Protein AF-A0A8H3C9P8-F1 (afdb_monomer)

Foldseek 3Di:
DVVVVVVVVQVLQVVCVVDVCSLQPDWDDPDPPDRDTPDHQQDWDDPPPPDDIDGNSQVSDCVGNPRNDDDDPDD

pLDDT: mean 94.58, std 6.6, range [59.31, 98.19]

Structure (mmCIF, N/CA/C/O backbone):
data_AF-A0A8H3C9P8-F1
#
_entry.id   AF-A0A8H3C9P8-F1
#
loop_
_atom_site.group_PDB
_atom_site.id
_atom_site.type_symbol
_atom_site.label_atom_id
_atom_site.label_alt_id
_atom_site.label_comp_id
_atom_site.label_asym_id
_atom_site.label_entity_id
_atom_site.label_seq_id
_atom_site.pdbx_PDB_ins_code
_atom_site.Cartn_x
_atom_site.Cartn_y
_atom_site.Cartn_z
_atom_site.occupancy
_atom_site.B_iso_or_equiv
_atom_site.auth_seq_id
_atom_site.auth_comp_id
_atom_site.auth_asym_id
_atom_site.auth_atom_id
_atom_site.pdbx_PDB_model_num
ATOM 1 N N . PHE A 1 1 ? 1.026 -20.082 -0.680 1.00 94.31 1 PHE A N 1
ATOM 2 C CA . PHE A 1 1 ? 0.773 -18.829 -1.418 1.00 94.31 1 PHE A CA 1
ATOM 3 C C . PHE A 1 1 ? -0.333 -18.007 -0.754 1.00 94.31 1 PHE A C 1
ATOM 5 O O . PHE A 1 1 ? 0.005 -17.049 -0.079 1.00 94.31 1 PHE A O 1
ATOM 12 N N . PHE A 1 2 ? -1.611 -18.405 -0.827 1.00 96.38 2 PHE A N 1
ATOM 13 C CA . PHE A 1 2 ? -2.741 -17.587 -0.340 1.00 96.38 2 PHE A CA 1
ATOM 14 C C . PHE A 1 2 ? -2.684 -17.215 1.150 1.00 96.38 2 PHE A C 1
ATOM 16 O O . PHE A 1 2 ? -2.679 -16.037 1.475 1.00 96.38 2 PHE A O 1
ATOM 23 N N . ILE A 1 3 ? -2.554 -18.193 2.054 1.00 97.19 3 ILE A N 1
ATOM 24 C CA . ILE A 1 3 ? -2.479 -17.916 3.504 1.00 97.19 3 ILE A CA 1
ATOM 25 C C . ILE A 1 3 ? -1.228 -17.103 3.870 1.00 97.19 3 ILE A C 1
ATOM 27 O O . ILE A 1 3 ? -1.276 -16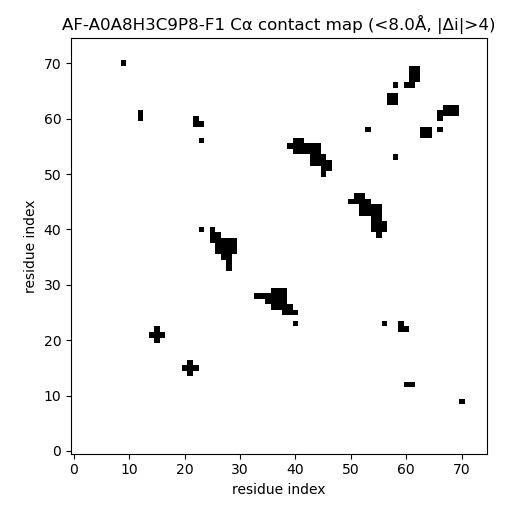.239 4.737 1.00 97.19 3 ILE A O 1
ATOM 31 N N . HIS A 1 4 ? -0.119 -17.333 3.161 1.00 97.44 4 HIS A N 1
ATOM 32 C CA . HIS A 1 4 ? 1.095 -16.535 3.329 1.00 97.44 4 HIS A CA 1
ATOM 33 C C . HIS A 1 4 ? 0.845 -15.056 2.989 1.00 97.44 4 HIS A C 1
ATOM 35 O O . HIS A 1 4 ? 1.164 -14.192 3.799 1.00 97.44 4 HIS A O 1
ATOM 41 N N . HIS A 1 5 ? 0.215 -14.766 1.847 1.00 97.56 5 HIS A N 1
ATOM 42 C CA . HIS A 1 5 ? -0.096 -13.390 1.453 1.00 97.56 5 HIS A CA 1
ATOM 43 C C . HIS A 1 5 ? -1.211 -12.753 2.288 1.00 97.56 5 HIS A C 1
ATOM 45 O O . HIS A 1 5 ? -1.150 -11.553 2.521 1.00 97.56 5 HIS A O 1
ATOM 51 N N . ALA A 1 6 ? -2.164 -13.530 2.810 1.00 97.44 6 ALA A N 1
ATOM 52 C CA . ALA A 1 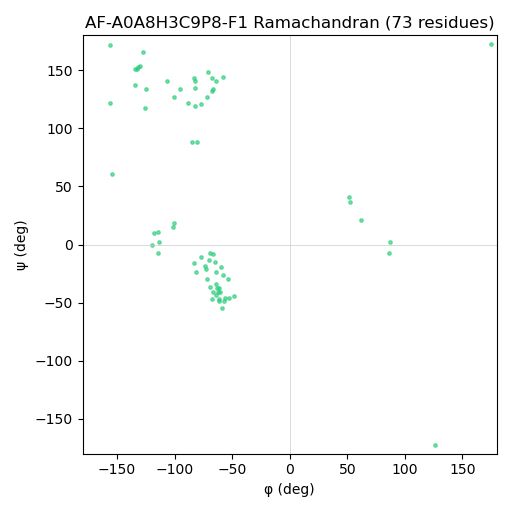6 ? -3.140 -13.019 3.773 1.00 97.44 6 ALA A CA 1
ATOM 53 C C . ALA A 1 6 ? -2.456 -12.503 5.052 1.00 97.44 6 ALA A C 1
ATOM 55 O O . ALA A 1 6 ? -2.844 -11.470 5.585 1.00 97.44 6 ALA A O 1
ATOM 56 N N . GLN A 1 7 ? -1.392 -13.170 5.516 1.00 97.38 7 GLN A N 1
ATOM 57 C CA . GLN A 1 7 ? -0.606 -12.672 6.647 1.00 97.38 7 GLN A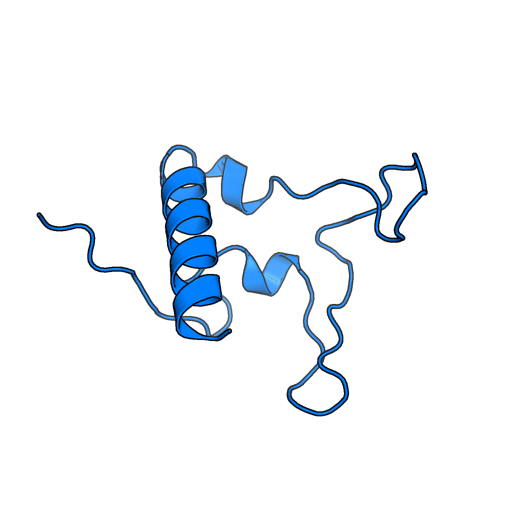 CA 1
ATOM 58 C C . GLN A 1 7 ? 0.197 -11.411 6.287 1.00 97.38 7 GLN A C 1
ATOM 60 O O . GLN A 1 7 ? 0.326 -10.514 7.118 1.00 97.38 7 GLN A O 1
ATOM 65 N N . THR A 1 8 ? 0.731 -11.316 5.064 1.00 98.00 8 THR A N 1
ATOM 66 C CA . THR A 1 8 ? 1.388 -10.088 4.582 1.00 98.00 8 THR A CA 1
ATOM 67 C C . THR A 1 8 ? 0.413 -8.909 4.546 1.00 98.00 8 THR A C 1
ATOM 69 O O . THR A 1 8 ? 0.743 -7.844 5.065 1.00 98.00 8 THR A O 1
ATOM 72 N N . ASP A 1 9 ? -0.787 -9.112 4.001 1.00 98.19 9 ASP A N 1
ATOM 73 C CA . ASP A 1 9 ? -1.843 -8.096 3.942 1.00 98.19 9 ASP A CA 1
ATOM 74 C C . ASP A 1 9 ? -2.305 -7.669 5.341 1.00 98.19 9 ASP A C 1
ATOM 76 O O . ASP A 1 9 ? -2.409 -6.478 5.626 1.00 98.19 9 ASP A O 1
ATOM 80 N N . ARG A 1 10 ? -2.452 -8.622 6.272 1.00 97.38 10 ARG A N 1
ATOM 81 C CA . ARG A 1 10 ? -2.746 -8.325 7.680 1.00 97.38 10 ARG A CA 1
ATOM 82 C C . ARG A 1 10 ? -1.699 -7.416 8.317 1.00 97.38 10 ARG A C 1
ATOM 84 O O . ARG A 1 10 ? -2.046 -6.430 8.964 1.00 97.38 10 ARG A O 1
ATOM 91 N N . LEU A 1 11 ? -0.411 -7.726 8.147 1.00 97.75 11 LEU A N 1
ATOM 92 C CA . LEU A 1 11 ? 0.671 -6.902 8.700 1.00 97.75 11 LEU A CA 1
ATOM 93 C C . LEU A 1 11 ? 0.678 -5.490 8.099 1.00 97.75 11 LEU A C 1
ATOM 95 O O . LEU A 1 11 ? 0.930 -4.519 8.817 1.00 97.75 11 LEU A O 1
ATOM 99 N N . TRP A 1 12 ? 0.383 -5.371 6.806 1.00 97.88 12 TRP A N 1
ATOM 100 C CA . TRP A 1 12 ? 0.265 -4.082 6.133 1.00 97.88 12 TRP A CA 1
ATOM 101 C C . TRP A 1 12 ? -0.944 -3.284 6.637 1.00 97.88 12 TRP A C 1
ATOM 103 O O . TRP A 1 12 ? -0.770 -2.142 7.059 1.00 97.88 12 TRP A O 1
ATOM 113 N N . THR A 1 13 ? -2.113 -3.920 6.741 1.00 97.31 13 THR A N 1
ATOM 114 C CA . THR A 1 13 ? -3.348 -3.340 7.293 1.00 97.31 13 THR A CA 1
ATOM 115 C C . THR A 1 13 ? -3.127 -2.817 8.717 1.00 97.31 13 THR A C 1
ATOM 117 O O . THR A 1 13 ? -3.461 -1.674 9.032 1.00 97.31 13 THR A O 1
ATOM 120 N N . LEU A 1 14 ? -2.471 -3.606 9.578 1.00 96.94 14 LEU A N 1
ATOM 121 C CA . LEU A 1 14 ? -2.092 -3.195 10.934 1.00 96.94 14 LEU A CA 1
ATOM 122 C C . LEU A 1 14 ? -1.152 -1.984 10.938 1.00 96.94 14 LEU A C 1
ATOM 124 O O . LEU A 1 14 ? -1.275 -1.089 11.777 1.00 96.94 14 LEU A O 1
ATOM 128 N N . TRP A 1 15 ? -0.183 -1.945 10.022 1.00 97.62 15 TRP A N 1
ATOM 129 C CA . TRP A 1 15 ? 0.718 -0.805 9.887 1.00 97.62 15 TRP A CA 1
ATOM 130 C C . TRP A 1 15 ? -0.025 0.451 9.412 1.00 97.62 15 TRP A C 1
ATOM 132 O O . TRP A 1 15 ? 0.226 1.527 9.967 1.00 97.62 15 TRP A O 1
ATOM 142 N N . GLN A 1 16 ? -0.960 0.325 8.467 1.00 97.88 16 GLN A N 1
ATOM 143 C CA . GLN A 1 16 ? -1.799 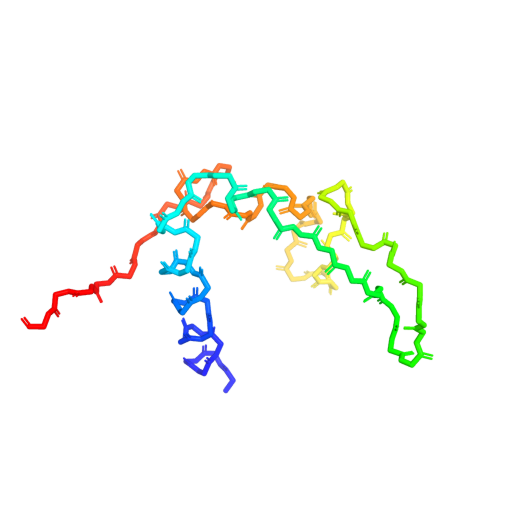1.427 7.992 1.00 97.88 16 GLN A CA 1
ATOM 144 C C . GLN A 1 16 ? -2.713 1.958 9.104 1.00 97.88 16 GLN A C 1
ATOM 146 O O . GLN A 1 16 ? -2.763 3.165 9.336 1.00 97.88 16 GLN A O 1
ATOM 151 N N . GLY A 1 17 ? -3.342 1.072 9.884 1.00 95.88 17 GLY A N 1
ATOM 152 C CA . GLY A 1 17 ? -4.255 1.435 10.975 1.00 95.88 17 GLY A CA 1
ATOM 153 C C . GLY A 1 17 ? -3.632 2.293 12.086 1.00 95.88 17 GLY A C 1
ATOM 154 O O . GLY A 1 17 ? -4.342 2.995 12.803 1.00 95.88 17 GLY A O 1
ATOM 155 N N . ARG A 1 18 ? -2.297 2.312 12.206 1.00 97.12 18 ARG A N 1
ATOM 156 C CA . ARG A 1 18 ? -1.577 3.161 13.176 1.00 97.12 18 ARG A CA 1
ATOM 157 C C . ARG A 1 18 ? -1.568 4.649 12.806 1.00 97.12 18 ARG A C 1
ATOM 159 O O . ARG A 1 18 ? -1.312 5.471 13.682 1.00 97.12 18 ARG A O 1
ATOM 166 N N . ASN A 1 19 ? -1.788 5.012 11.541 1.00 97.75 19 ASN A N 1
ATOM 167 C CA . ASN A 1 19 ? -1.904 6.408 11.115 1.00 97.75 19 ASN A CA 1
ATOM 168 C C . ASN A 1 19 ? -2.708 6.507 9.813 1.00 97.75 19 ASN A C 1
ATOM 170 O O . ASN A 1 19 ? -2.276 5.994 8.788 1.00 97.75 19 ASN A O 1
ATOM 174 N N . LYS A 1 20 ? -3.816 7.257 9.828 1.00 94.38 20 LYS A N 1
ATOM 175 C CA . LYS A 1 20 ? -4.708 7.429 8.670 1.00 94.38 20 LYS A CA 1
ATOM 176 C C . LYS A 1 20 ? -4.005 7.904 7.394 1.00 94.38 20 LYS A C 1
ATOM 178 O O . LYS A 1 20 ? -4.456 7.548 6.313 1.00 94.38 20 LYS A O 1
ATOM 183 N N . THR A 1 21 ? -2.909 8.666 7.488 1.00 97.19 21 THR A N 1
ATOM 184 C CA . THR A 1 21 ? -2.162 9.103 6.291 1.00 97.19 21 THR A CA 1
ATOM 185 C C . THR A 1 21 ? -1.554 7.930 5.519 1.00 97.19 21 THR A C 1
ATOM 187 O O . THR A 1 21 ? -1.349 8.033 4.317 1.00 97.19 21 THR A O 1
ATOM 190 N N . ARG A 1 22 ? -1.326 6.788 6.182 1.00 98.12 22 ARG A N 1
ATOM 191 C CA . ARG A 1 22 ? -0.715 5.588 5.593 1.00 98.12 22 ARG A CA 1
ATOM 192 C C . ARG A 1 22 ? -1.594 4.869 4.580 1.00 98.12 22 ARG A C 1
ATOM 194 O O . ARG A 1 22 ? -1.090 4.042 3.828 1.00 98.12 22 ARG A O 1
ATOM 201 N N . LEU A 1 23 ? -2.883 5.199 4.513 1.00 97.56 23 LEU A N 1
ATOM 202 C CA . LEU A 1 23 ? -3.740 4.762 3.409 1.00 97.56 23 LEU A CA 1
ATOM 203 C C . LEU A 1 23 ? -3.309 5.374 2.066 1.00 97.56 23 LEU A C 1
ATOM 205 O O . LEU A 1 23 ? -3.704 4.885 1.017 1.00 97.56 23 LEU A O 1
ATOM 209 N N . SER A 1 24 ? -2.468 6.409 2.083 1.00 97.25 24 SER A N 1
ATOM 210 C CA . SER A 1 24 ? -1.901 7.032 0.884 1.00 97.25 24 SER A CA 1
ATOM 211 C C . SER A 1 24 ? -0.383 6.843 0.764 1.00 97.25 24 SER A C 1
ATOM 213 O O . SER A 1 24 ? 0.215 7.332 -0.192 1.00 97.25 24 SER A O 1
ATOM 215 N N . ASP A 1 25 ? 0.252 6.126 1.699 1.00 97.25 25 ASP A N 1
ATOM 216 C CA . ASP A 1 25 ? 1.695 5.877 1.677 1.00 97.25 25 ASP A CA 1
ATOM 217 C C . ASP A 1 25 ? 2.005 4.731 0.703 1.00 97.25 25 ASP A C 1
ATOM 219 O O . ASP A 1 25 ? 2.055 3.555 1.070 1.00 97.25 25 ASP A O 1
ATOM 223 N N . TYR A 1 26 ? 2.214 5.092 -0.560 1.00 96.62 26 TYR A N 1
ATOM 224 C CA . TYR A 1 26 ? 2.593 4.183 -1.635 1.00 96.62 26 TYR A CA 1
ATOM 225 C C . TYR A 1 26 ? 3.733 4.787 -2.455 1.00 96.62 26 TYR A C 1
ATOM 227 O O . TYR A 1 26 ? 3.733 5.978 -2.763 1.00 96.62 26 TYR A O 1
ATOM 235 N N . GLY A 1 27 ? 4.723 3.970 -2.805 1.00 94.69 27 GLY A N 1
ATOM 236 C CA . GLY A 1 27 ? 5.867 4.419 -3.585 1.00 94.69 27 GLY A CA 1
ATOM 237 C C . GLY A 1 27 ? 6.919 3.332 -3.757 1.00 94.69 27 GLY A C 1
ATOM 238 O O . GLY A 1 27 ? 6.836 2.258 -3.163 1.00 94.69 27 GLY A O 1
ATOM 239 N N . GLY A 1 28 ? 7.919 3.628 -4.582 1.00 94.38 28 GLY A N 1
ATOM 240 C CA . GLY A 1 28 ? 8.987 2.698 -4.939 1.00 94.38 28 GLY A CA 1
ATOM 241 C C . GLY A 1 28 ? 9.131 2.533 -6.448 1.00 94.38 28 GLY A C 1
ATOM 242 O O . GLY A 1 28 ? 8.523 3.257 -7.244 1.00 94.38 28 GLY A O 1
ATOM 243 N N . ASN A 1 29 ? 9.968 1.586 -6.852 1.00 94.38 29 ASN A N 1
ATOM 244 C CA . ASN A 1 29 ? 10.172 1.221 -8.246 1.00 94.38 29 ASN A CA 1
ATOM 245 C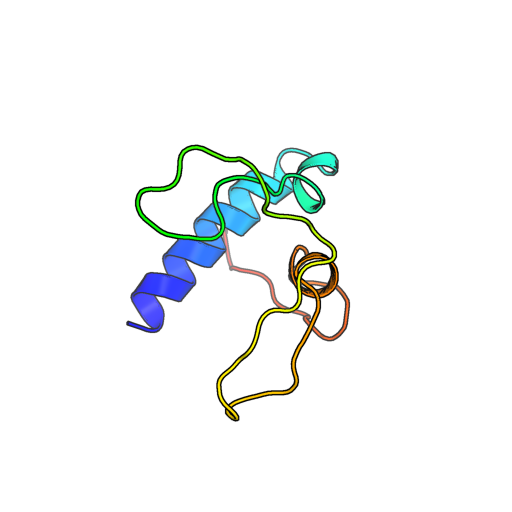 C . ASN A 1 29 ? 9.086 0.252 -8.732 1.00 94.38 29 ASN A C 1
ATOM 247 O O . ASN A 1 29 ? 8.786 -0.740 -8.076 1.00 94.38 29 ASN A O 1
ATOM 251 N N . THR A 1 30 ? 8.534 0.504 -9.919 1.00 92.00 30 THR A N 1
ATOM 252 C CA . THR A 1 30 ? 7.535 -0.374 -10.562 1.00 92.00 30 THR A CA 1
ATOM 253 C C . THR A 1 30 ? 8.164 -1.547 -11.315 1.00 92.00 30 THR A C 1
ATOM 255 O O . THR A 1 30 ? 7.493 -2.525 -11.634 1.00 92.00 30 THR A O 1
ATOM 258 N N . VAL A 1 31 ? 9.469 -1.469 -11.590 1.00 90.56 31 VAL A N 1
ATOM 259 C CA . VAL A 1 31 ? 10.234 -2.479 -12.327 1.00 90.56 31 VAL A CA 1
ATOM 260 C C . VAL A 1 31 ? 11.424 -2.923 -11.486 1.00 90.56 31 VAL A C 1
ATOM 262 O O . VAL A 1 31 ? 12.149 -2.097 -10.926 1.00 90.56 31 VAL A O 1
ATOM 265 N N . GLN A 1 32 ? 11.640 -4.234 -11.395 1.00 89.19 32 GLN A N 1
ATOM 266 C CA . GLN A 1 32 ? 12.761 -4.814 -10.659 1.00 89.19 32 GLN A CA 1
ATOM 267 C C . GLN A 1 32 ? 14.109 -4.294 -11.193 1.00 89.19 32 GLN A C 1
ATOM 269 O O . GLN A 1 32 ? 14.275 -4.092 -12.394 1.00 89.19 32 GLN A O 1
ATOM 274 N N . ASN A 1 33 ? 15.083 -4.096 -10.298 1.00 90.00 33 ASN A N 1
ATOM 275 C CA . ASN A 1 33 ? 16.424 -3.578 -10.614 1.00 90.00 33 ASN A CA 1
ATOM 276 C C . ASN A 1 33 ? 16.446 -2.158 -11.216 1.00 90.00 33 ASN A C 1
ATOM 278 O O . ASN A 1 33 ? 17.422 -1.775 -11.857 1.00 90.00 33 ASN A O 1
ATOM 282 N N . GLN A 1 34 ? 15.389 -1.372 -11.001 1.00 90.88 34 GLN A N 1
ATOM 283 C CA . GLN A 1 34 ? 15.368 0.061 -11.290 1.00 90.88 34 GLN A CA 1
ATOM 284 C C . GLN A 1 34 ? 15.429 0.858 -9.985 1.00 90.88 34 GLN A C 1
ATOM 286 O O . GLN A 1 34 ? 14.784 0.498 -9.006 1.00 90.88 34 GLN A O 1
ATOM 291 N N . PHE A 1 35 ? 16.172 1.966 -9.984 1.00 89.38 35 PHE A N 1
ATOM 292 C CA . PHE A 1 35 ? 16.335 2.845 -8.813 1.00 89.38 35 PHE A CA 1
ATOM 293 C C . PHE A 1 35 ? 15.453 4.102 -8.883 1.00 89.38 35 PHE A C 1
ATOM 295 O O . PHE A 1 35 ? 15.720 5.094 -8.208 1.00 89.38 35 PHE A O 1
ATOM 302 N N . VAL A 1 36 ? 14.416 4.082 -9.726 1.00 91.69 36 VAL A N 1
ATOM 303 C CA . VAL A 1 36 ? 13.484 5.201 -9.902 1.00 91.69 36 VAL A CA 1
ATOM 304 C C . VAL A 1 36 ? 12.198 4.957 -9.120 1.00 91.69 36 VAL A C 1
ATOM 306 O O . VAL A 1 36 ? 11.543 3.933 -9.299 1.00 91.69 36 VAL A O 1
ATOM 309 N N . ASN A 1 37 ? 11.812 5.919 -8.282 1.00 90.12 37 ASN A N 1
ATOM 310 C CA . ASN A 1 37 ? 10.559 5.875 -7.531 1.00 90.12 37 ASN A CA 1
ATOM 311 C C . ASN A 1 37 ? 9.423 6.415 -8.399 1.00 90.12 37 ASN A C 1
ATOM 313 O O . ASN A 1 37 ? 9.167 7.616 -8.418 1.00 90.12 37 ASN A O 1
ATOM 317 N N . THR A 1 38 ? 8.805 5.527 -9.170 1.00 94.75 38 THR A N 1
ATOM 318 C CA . THR A 1 38 ? 7.781 5.871 -10.172 1.00 94.75 38 THR A CA 1
ATOM 319 C C . THR A 1 38 ? 6.402 5.321 -9.838 1.00 94.75 38 THR A C 1
ATOM 321 O O . THR A 1 38 ? 5.449 5.679 -10.519 1.00 94.75 38 THR A O 1
ATOM 324 N N . ALA A 1 39 ? 6.291 4.485 -8.803 1.00 96.25 39 ALA A N 1
ATOM 325 C CA . ALA A 1 39 ? 5.017 3.934 -8.372 1.00 96.25 39 ALA A CA 1
ATOM 326 C C . ALA A 1 39 ? 4.108 5.039 -7.813 1.00 96.25 39 ALA A C 1
ATOM 328 O O . ALA A 1 39 ? 4.545 5.867 -7.010 1.00 96.25 39 ALA A O 1
ATOM 329 N N . SER A 1 40 ? 2.849 5.030 -8.236 1.00 97.25 40 SER A N 1
ATOM 330 C CA . SER A 1 40 ? 1.827 6.013 -7.882 1.00 97.25 40 SER A CA 1
ATOM 331 C C . SER A 1 40 ? 0.509 5.334 -7.511 1.00 97.25 40 SER A C 1
ATOM 333 O O . SER A 1 40 ? 0.150 4.289 -8.047 1.00 97.25 40 SER A O 1
ATOM 335 N N . LEU A 1 41 ? -0.273 5.978 -6.641 1.00 97.81 41 LEU A N 1
ATOM 336 C CA . LEU A 1 41 ? -1.636 5.552 -6.300 1.00 97.81 41 LEU A CA 1
ATOM 337 C C . LEU A 1 41 ? -2.566 5.480 -7.528 1.00 97.81 41 LEU A C 1
ATOM 339 O O . LEU A 1 41 ? -3.518 4.701 -7.548 1.00 97.81 41 LEU A O 1
ATOM 343 N N . SER A 1 42 ? -2.273 6.266 -8.567 1.00 97.75 42 SER A N 1
ATOM 344 C CA . SER A 1 42 ? -3.015 6.274 -9.831 1.00 97.75 42 SER A CA 1
ATOM 345 C C . SER A 1 42 ? -2.700 5.090 -10.749 1.00 97.75 42 SER A C 1
ATOM 347 O O . SER A 1 42 ? -3.380 4.921 -11.764 1.00 97.75 42 SER A O 1
ATOM 349 N N . ASP A 1 43 ? -1.664 4.303 -10.445 1.00 97.31 43 ASP A N 1
ATOM 350 C CA . ASP A 1 43 ? -1.264 3.172 -11.280 1.00 97.31 43 ASP A CA 1
ATOM 351 C C . ASP A 1 43 ? -2.367 2.114 -11.307 1.00 97.31 43 ASP A C 1
ATOM 353 O O . ASP A 1 43 ? -3.019 1.837 -10.297 1.00 97.31 43 ASP A O 1
ATOM 357 N N . LYS A 1 44 ? -2.583 1.512 -12.481 1.00 97.19 44 LYS A N 1
ATOM 358 C CA . LYS A 1 44 ? -3.532 0.409 -12.642 1.00 97.19 44 LYS A CA 1
ATOM 359 C C . LYS A 1 44 ? -2.844 -0.921 -12.370 1.00 97.19 44 LYS A C 1
ATOM 361 O O . LYS A 1 44 ? -1.892 -1.285 -13.057 1.00 97.19 44 LYS A O 1
ATOM 366 N N . LEU A 1 45 ? -3.373 -1.661 -11.405 1.00 94.81 45 LEU A N 1
ATOM 367 C CA . LEU A 1 45 ? -3.008 -3.044 -11.151 1.00 94.81 45 LEU A CA 1
ATOM 368 C C . LEU A 1 45 ? -3.781 -3.942 -12.111 1.00 94.81 45 LEU A C 1
ATOM 370 O O . LEU A 1 45 ? -5.013 -3.955 -12.097 1.00 94.81 45 LEU A O 1
ATOM 374 N N . SER A 1 46 ? -3.038 -4.680 -12.939 1.00 94.12 46 SER A N 1
ATOM 375 C CA . SER A 1 46 ? -3.613 -5.669 -13.842 1.00 94.12 46 SER A CA 1
ATOM 376 C C . SER A 1 46 ? -3.587 -7.061 -13.231 1.00 94.12 46 SER A C 1
ATOM 378 O O . SER A 1 46 ? -2.559 -7.514 -12.728 1.00 94.12 46 SER A O 1
ATOM 380 N N . TYR A 1 47 ? -4.715 -7.760 -13.327 1.00 93.31 47 TYR A N 1
ATOM 381 C CA . TYR A 1 47 ? -4.894 -9.107 -12.776 1.00 93.31 47 TYR A CA 1
ATOM 382 C C . TYR A 1 47 ? -4.798 -10.211 -13.829 1.00 93.31 47 TYR A C 1
ATOM 384 O O . TYR A 1 47 ? -5.226 -11.337 -13.578 1.00 93.31 47 TYR A O 1
ATOM 392 N N . MET A 1 48 ? -4.276 -9.903 -15.023 1.00 93.62 48 MET A N 1
ATOM 393 C CA . MET A 1 48 ? -4.087 -10.873 -16.114 1.00 93.62 48 MET A CA 1
ATOM 394 C C . MET A 1 48 ? -5.366 -11.671 -16.449 1.00 93.62 48 MET A C 1
ATOM 396 O O . MET A 1 48 ? -5.310 -12.862 -16.748 1.00 93.62 48 MET A O 1
ATOM 400 N N . GLY A 1 49 ? -6.532 -11.018 -16.375 1.00 94.19 49 GLY A N 1
ATOM 401 C CA . GLY A 1 49 ? -7.835 -11.621 -16.678 1.00 94.19 49 GLY A CA 1
ATOM 402 C C . GLY A 1 49 ? -8.527 -12.336 -15.512 1.00 94.19 49 GLY A C 1
ATOM 403 O O . GLY A 1 49 ? -9.610 -12.879 -15.709 1.00 94.19 49 GLY A O 1
ATOM 404 N N . LEU A 1 50 ? -7.948 -12.332 -14.306 1.00 93.44 50 LEU A N 1
ATOM 405 C CA . LEU A 1 50 ? -8.585 -12.905 -13.110 1.00 93.44 50 LEU A CA 1
ATOM 406 C C . LEU A 1 50 ? -9.609 -11.965 -12.457 1.00 93.44 50 LEU A C 1
ATOM 408 O O . LEU A 1 50 ? -10.503 -12.425 -11.750 1.00 93.44 50 LEU A O 1
ATOM 412 N N . ALA A 1 51 ? -9.468 -10.661 -12.681 1.00 93.88 51 ALA A N 1
ATOM 413 C CA . ALA A 1 51 ? -10.358 -9.618 -12.189 1.00 93.88 51 ALA A CA 1
ATOM 414 C C . ALA A 1 51 ? -10.248 -8.371 -13.082 1.00 93.88 51 ALA A C 1
ATOM 416 O O . ALA A 1 51 ? -9.381 -8.298 -13.957 1.00 93.88 51 ALA A O 1
ATOM 417 N N . GLU A 1 52 ? -11.130 -7.399 -12.858 1.00 95.06 52 GLU A N 1
ATOM 418 C CA . GLU A 1 52 ? -11.049 -6.082 -13.491 1.00 95.06 52 GLU A CA 1
ATOM 419 C C . GLU A 1 52 ? -9.829 -5.290 -13.003 1.00 95.06 52 GLU A C 1
ATOM 421 O O . GLU A 1 52 ? -9.467 -5.341 -11.826 1.00 95.06 52 GLU A O 1
ATOM 426 N N . ASP A 1 53 ? -9.205 -4.534 -13.906 1.00 96.75 53 ASP A N 1
ATOM 427 C CA . ASP A 1 53 ? -8.087 -3.661 -13.555 1.00 96.75 53 ASP A CA 1
ATOM 428 C C . ASP A 1 53 ? -8.571 -2.513 -12.660 1.00 96.75 53 ASP A C 1
ATOM 430 O O . ASP A 1 53 ? -9.532 -1.807 -12.978 1.00 96.75 53 ASP A O 1
ATOM 434 N N . ARG A 1 54 ? -7.855 -2.280 -11.560 1.00 96.31 54 ARG A N 1
ATOM 435 C CA . ARG A 1 54 ? -8.195 -1.261 -10.559 1.00 96.31 54 ARG A CA 1
ATOM 436 C C . ARG A 1 54 ? -6.995 -0.386 -10.239 1.00 96.31 54 ARG A C 1
ATOM 438 O O . ARG A 1 54 ? -5.857 -0.824 -10.381 1.00 96.31 54 ARG A O 1
ATOM 445 N N . THR A 1 55 ? -7.235 0.852 -9.811 1.00 97.94 55 THR A N 1
ATOM 446 C CA . THR A 1 55 ? -6.144 1.707 -9.324 1.00 97.94 55 THR A CA 1
ATOM 447 C C . THR A 1 55 ? -5.634 1.198 -7.982 1.00 97.94 55 THR A C 1
ATOM 449 O O . THR A 1 55 ? -6.423 0.668 -7.190 1.00 97.94 55 THR A O 1
ATOM 452 N N . VAL A 1 56 ? -4.342 1.397 -7.711 1.00 97.62 56 VAL A N 1
ATOM 453 C CA . VAL A 1 56 ? -3.746 1.122 -6.394 1.00 97.62 56 VAL A CA 1
ATOM 454 C C . VAL A 1 56 ? -4.533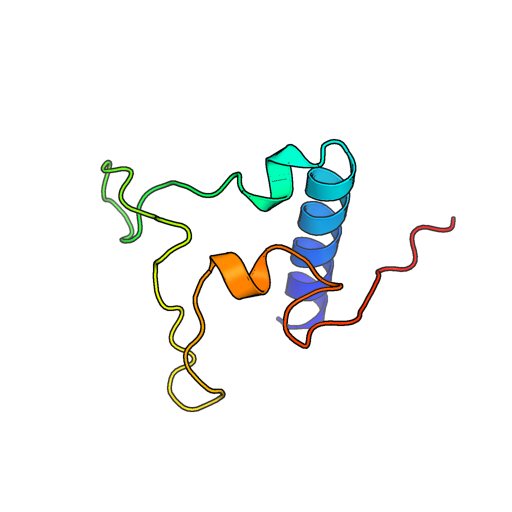 1.840 -5.299 1.00 97.62 56 VAL A C 1
ATOM 456 O O . VAL A 1 56 ? -4.910 1.207 -4.320 1.00 97.62 56 VAL A O 1
ATOM 459 N N . GLU A 1 57 ? -4.870 3.119 -5.502 1.00 98.12 57 GLU A N 1
ATOM 460 C CA . GLU A 1 57 ? -5.670 3.927 -4.570 1.00 98.12 57 GLU A CA 1
ATOM 461 C C . GLU A 1 57 ? -6.942 3.213 -4.106 1.00 98.12 57 GLU A C 1
ATOM 463 O O . GLU A 1 57 ? -7.248 3.182 -2.916 1.00 98.12 57 GLU A O 1
ATOM 468 N N . SER A 1 58 ? -7.661 2.582 -5.038 1.00 97.69 58 SER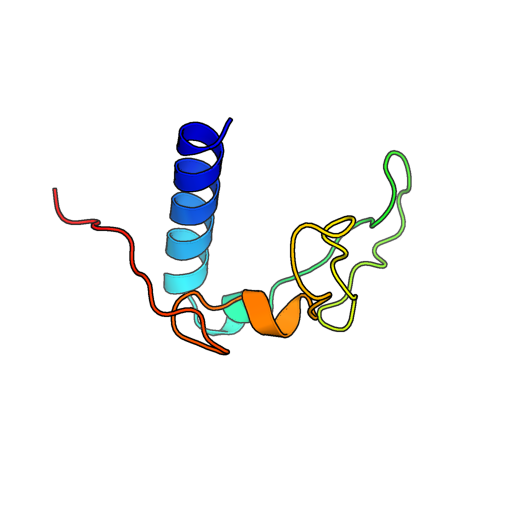 A N 1
ATOM 469 C CA . SER A 1 58 ? -8.925 1.913 -4.734 1.00 97.69 58 SER A CA 1
ATOM 470 C C . SER A 1 58 ? -8.768 0.653 -3.873 1.00 97.69 58 SER A C 1
ATOM 472 O O . SER A 1 58 ? -9.775 0.060 -3.504 1.00 97.69 58 SER A O 1
ATOM 474 N N . LEU A 1 59 ? -7.541 0.205 -3.603 1.00 97.19 59 LEU A N 1
ATOM 475 C CA . LEU A 1 59 ? -7.228 -1.044 -2.904 1.00 97.19 59 LEU A CA 1
ATOM 476 C C . LEU A 1 59 ? -6.442 -0.815 -1.609 1.00 97.19 59 LEU A C 1
ATOM 478 O O . LEU A 1 59 ? -6.130 -1.777 -0.917 1.00 97.19 59 LEU A O 1
ATOM 482 N N . MET A 1 60 ? -6.127 0.438 -1.272 1.00 98.00 60 MET A N 1
ATOM 483 C CA . MET A 1 60 ? -5.329 0.767 -0.088 1.00 98.00 60 MET A CA 1
ATOM 484 C C . MET A 1 60 ? -6.088 0.604 1.234 1.00 98.00 60 MET A C 1
ATOM 486 O O . MET A 1 60 ? -5.451 0.558 2.280 1.00 98.00 60 MET A O 1
ATOM 490 N N . ASP A 1 61 ? -7.423 0.564 1.208 1.00 97.94 61 ASP A N 1
ATOM 491 C CA . ASP A 1 61 ? -8.274 0.456 2.398 1.00 97.94 61 ASP A CA 1
ATOM 492 C C . ASP A 1 61 ? -9.228 -0.739 2.263 1.00 97.94 61 ASP A C 1
ATOM 494 O O . ASP A 1 61 ? -10.091 -0.766 1.377 1.00 97.94 61 ASP A O 1
ATOM 498 N N . THR A 1 62 ? -9.082 -1.702 3.179 1.00 97.69 62 THR A N 1
ATOM 499 C CA . THR A 1 62 ? -9.814 -2.977 3.222 1.00 97.69 62 THR A CA 1
ATOM 500 C C . THR A 1 62 ? -11.313 -2.825 3.499 1.00 97.69 62 THR A C 1
ATOM 502 O O . THR A 1 62 ? -12.060 -3.803 3.401 1.00 97.69 62 THR A O 1
ATOM 505 N N . LEU A 1 63 ? -11.773 -1.613 3.828 1.00 97.31 63 LEU A N 1
ATOM 506 C CA . LEU A 1 63 ? -13.169 -1.274 4.112 1.00 97.31 63 LEU A CA 1
ATOM 507 C C . LEU A 1 63 ? -13.780 -0.304 3.086 1.00 97.31 63 LEU A C 1
ATOM 509 O O . LEU A 1 63 ? -14.866 0.234 3.314 1.00 97.31 63 LEU A O 1
ATOM 513 N N . SER A 1 64 ? -13.098 -0.058 1.964 1.00 96.69 64 SER A N 1
ATOM 514 C CA . SER A 1 64 ? -13.521 0.909 0.949 1.00 96.69 64 SER A CA 1
ATOM 515 C C . SER A 1 64 ? -13.584 0.307 -0.457 1.00 96.69 64 SER A C 1
ATOM 517 O O . SER A 1 64 ? -13.033 -0.757 -0.734 1.00 96.69 64 SER A O 1
ATOM 519 N N . ASN A 1 65 ? -14.242 1.015 -1.384 1.00 95.94 65 ASN A N 1
ATOM 520 C CA . ASN A 1 65 ? -14.220 0.702 -2.819 1.00 95.94 65 ASN A CA 1
ATOM 521 C C . ASN A 1 65 ? -14.573 -0.772 -3.140 1.00 95.94 65 ASN A C 1
ATOM 523 O O . ASN A 1 65 ? -13.947 -1.419 -3.979 1.00 95.94 65 ASN A O 1
ATOM 527 N N . GLY A 1 66 ? -15.567 -1.331 -2.448 1.00 95.44 66 GLY A N 1
ATOM 528 C CA . GLY A 1 66 ? -16.021 -2.713 -2.639 1.00 95.44 66 GLY A CA 1
ATOM 529 C C . GLY A 1 66 ? -15.258 -3.767 -1.828 1.00 95.44 66 GLY A C 1
ATOM 530 O O . GLY A 1 66 ? -15.700 -4.912 -1.788 1.00 95.44 66 GLY A O 1
ATOM 531 N N . LEU A 1 67 ? -14.172 -3.396 -1.143 1.00 96.81 67 LEU A N 1
ATOM 532 C CA . LEU A 1 67 ? -13.595 -4.202 -0.068 1.00 96.81 67 LEU A CA 1
ATOM 533 C C . LEU A 1 67 ? -14.369 -3.934 1.231 1.00 96.81 67 LEU A C 1
ATOM 535 O O . LEU A 1 67 ? -14.802 -2.812 1.491 1.00 96.81 67 LEU A O 1
ATOM 539 N N . CYS A 1 68 ? -14.596 -4.981 2.021 1.00 97.50 68 CYS A N 1
ATOM 540 C CA . CYS A 1 68 ? -15.280 -4.885 3.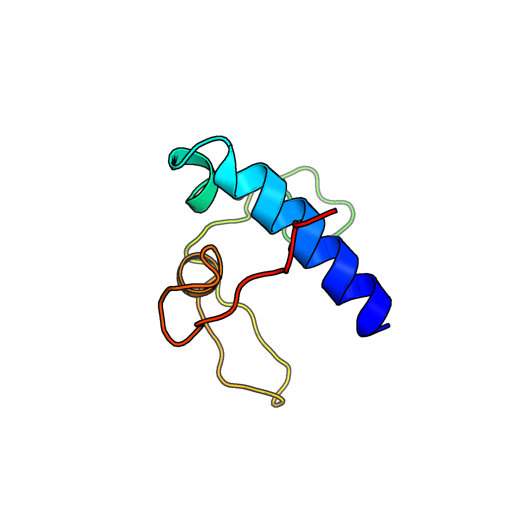311 1.00 97.50 68 CYS A CA 1
ATOM 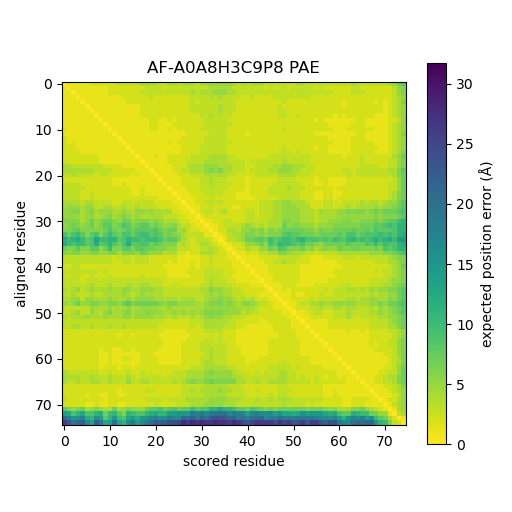541 C C . CYS A 1 68 ? -14.838 -6.034 4.225 1.00 97.50 68 CYS A C 1
ATOM 543 O O . CYS A 1 68 ? -15.629 -6.900 4.601 1.00 97.50 68 CYS A O 1
ATOM 545 N N . TYR A 1 69 ? -13.541 -6.092 4.522 1.00 97.44 69 TYR A N 1
ATOM 546 C CA . TYR A 1 69 ? -12.974 -7.108 5.401 1.00 97.44 69 TYR A CA 1
ATOM 547 C C . TYR A 1 69 ? -12.049 -6.498 6.455 1.00 97.44 69 TYR A C 1
ATOM 549 O O . TYR A 1 69 ? -11.440 -5.445 6.266 1.00 97.44 69 TYR A O 1
ATOM 557 N N . LYS A 1 70 ? -11.955 -7.198 7.585 1.00 96.75 70 LYS A N 1
ATOM 558 C CA . LYS A 1 70 ? -11.010 -6.924 8.666 1.00 96.75 70 LYS A CA 1
ATOM 559 C C . LYS A 1 70 ? -10.339 -8.225 9.081 1.00 96.75 70 LYS A C 1
ATOM 561 O O . LYS A 1 70 ? -10.947 -9.291 8.973 1.00 96.75 70 LYS A O 1
ATOM 566 N N . TYR A 1 71 ? -9.116 -8.120 9.573 1.00 95.62 71 TYR A N 1
ATOM 567 C CA . TYR A 1 71 ? -8.476 -9.220 10.275 1.00 95.62 71 TYR A CA 1
ATOM 568 C C . TYR A 1 71 ? -8.927 -9.219 11.728 1.00 95.62 71 TYR A C 1
ATOM 570 O O . TYR A 1 71 ? -9.174 -8.160 12.307 1.00 95.62 71 TYR A O 1
ATOM 578 N N . ASP A 1 72 ? -9.093 -10.415 12.281 1.00 90.19 72 ASP A N 1
ATOM 579 C CA . ASP A 1 72 ? -9.263 -10.548 13.716 1.00 90.19 72 ASP A CA 1
ATOM 580 C C . ASP A 1 72 ? -7.889 -10.391 14.369 1.00 90.19 72 ASP A C 1
ATOM 582 O O . ASP A 1 72 ? -6.938 -11.100 14.022 1.00 90.19 72 ASP A O 1
ATOM 586 N N . ASP A 1 73 ? -7.783 -9.394 15.237 1.00 73.75 73 ASP A N 1
ATOM 587 C CA . ASP A 1 73 ? -6.558 -9.033 15.947 1.00 73.75 73 ASP A CA 1
ATOM 588 C C . ASP A 1 73 ? -6.733 -9.184 17.463 1.00 73.75 73 ASP A C 1
ATOM 590 O O . ASP A 1 73 ? -5.872 -8.735 18.222 1.00 73.75 73 ASP A O 1
ATOM 594 N N . GLU A 1 74 ? -7.837 -9.800 17.901 1.00 62.09 74 GLU A N 1
ATOM 595 C CA . GLU A 1 74 ? -8.009 -10.224 19.285 1.00 62.09 74 GLU A CA 1
ATOM 596 C C . GLU A 1 74 ? -7.092 -11.427 19.566 1.00 62.09 74 GLU A C 1
ATOM 598 O O . GLU A 1 74 ? -7.084 -12.419 18.834 1.00 62.09 74 GLU A O 1
ATOM 603 N N . GLU A 1 75 ? -6.284 -11.298 20.619 1.00 59.31 75 GLU A N 1
ATOM 604 C CA . GLU A 1 75 ? -5.543 -12.390 21.257 1.00 59.31 75 GLU A CA 1
ATOM 605 C C . GLU A 1 75 ? -6.266 -12.795 22.546 1.00 59.31 75 GLU A C 1
ATOM 607 O O . GLU A 1 75 ? -6.677 -11.877 23.300 1.00 59.31 75 GLU A O 1
#

Sequence (75 aa):
FFIHHAQTDRLWTLWQGRNKTRLSDYGGNTVQNQFVNTASLSDKLSYMGLAEDRTVESLMDTLSNGLCYKYDDEE

Radius of gyration: 13.73 Å; Cα contacts (8 Å, |Δi|>4): 70; chains: 1; bounding box: 32×28×38 Å

Secondary structure (DSSP, 8-state):
-HHHHHHHHHHHHHHHHT-GGGGG---S-SSTT-------TTPEEP-TTSS--EESGGGS-TTSTT---------

InterPro domains:
  IPR008922 Di-copper centre-containing domain superfamily [G3DSA:1.10.1280.10] (1-71)
  IPR008922 Di-copper centre-containing domain superfamily [SSF48056] (1-73)

Organism: NCBI:txid456999

Mean predicted aligned error: 3.46 Å

Solvent-accessible surface area (backbone atoms only — not comparable to full-atom values): 4770 Å² total; per-residue (Å²): 108,68,72,61,50,53,54,52,49,47,56,49,52,57,58,28,72,75,39,79,71,43,53,68,71,67,68,40,51,82,49,90,99,51,96,53,74,70,40,50,50,80,41,71,49,76,50,90,80,79,51,81,70,41,39,45,55,55,64,52,42,50,70,35,83,89,38,80,60,80,79,89,80,84,128